Protein AF-A0AAJ2IDZ8-F1 (afdb_monomer_lite)

Structure (mmCIF, N/CA/C/O backbone):
data_AF-A0AAJ2IDZ8-F1
#
_entry.id   AF-A0AAJ2IDZ8-F1
#
loop_
_atom_site.group_PDB
_atom_site.id
_atom_site.type_symbol
_atom_site.label_atom_id
_atom_site.label_alt_id
_atom_site.label_comp_id
_atom_site.label_asym_id
_atom_site.label_entity_id
_atom_site.label_seq_id
_atom_site.pdbx_PDB_ins_code
_atom_site.Cartn_x
_atom_site.Cartn_y
_atom_site.Cartn_z
_atom_site.occupancy
_atom_site.B_iso_or_equiv
_atom_site.auth_seq_id
_atom_site.auth_comp_id
_atom_site.auth_asym_id
_atom_site.auth_atom_id
_atom_site.pdbx_PDB_model_num
ATOM 1 N N . MET A 1 1 ? -8.584 9.355 -9.344 1.00 29.81 1 MET A N 1
ATOM 2 C CA . MET A 1 1 ? -9.005 10.357 -8.335 1.00 29.81 1 MET A CA 1
ATOM 3 C C . MET A 1 1 ? -9.496 9.591 -7.111 1.00 29.81 1 MET A C 1
ATOM 5 O O . MET A 1 1 ? -10.589 9.056 -7.156 1.00 29.81 1 MET A O 1
ATOM 9 N N . TRP A 1 2 ? -8.654 9.418 -6.087 1.00 39.25 2 TRP A N 1
ATOM 10 C CA . TRP A 1 2 ? -8.970 8.586 -4.911 1.00 39.25 2 TRP A CA 1
ATOM 11 C C . TRP A 1 2 ? -9.940 9.326 -3.967 1.00 39.25 2 TRP A C 1
ATOM 13 O O . TRP A 1 2 ? -9.734 10.526 -3.738 1.00 39.25 2 TRP A O 1
ATOM 23 N N . PRO A 1 3 ? -10.988 8.678 -3.424 1.00 42.44 3 PRO A N 1
ATOM 24 C CA . PRO A 1 3 ? -11.936 9.337 -2.532 1.00 42.44 3 PRO A CA 1
ATOM 25 C C . PRO A 1 3 ? -11.265 9.763 -1.218 1.00 42.44 3 PRO A C 1
ATOM 27 O O . PRO A 1 3 ? -10.425 9.071 -0.648 1.00 42.44 3 PRO A O 1
ATOM 30 N N . ARG A 1 4 ? -11.604 10.970 -0.758 1.00 52.75 4 ARG A N 1
ATOM 31 C CA . ARG A 1 4 ? -10.962 11.642 0.378 1.00 52.75 4 ARG A CA 1
ATOM 32 C C . ARG A 1 4 ? -11.523 11.178 1.727 1.00 52.75 4 ARG A C 1
ATOM 34 O O . ARG A 1 4 ? -12.727 11.205 1.928 1.00 52.75 4 ARG A O 1
ATOM 41 N N . ARG A 1 5 ? -10.584 10.947 2.656 1.00 45.59 5 ARG A N 1
ATOM 42 C CA . ARG A 1 5 ? -10.645 11.105 4.126 1.00 45.59 5 ARG A CA 1
ATOM 43 C C . ARG A 1 5 ? -11.814 10.435 4.860 1.00 45.59 5 ARG A C 1
ATOM 45 O O . ARG A 1 5 ? -12.856 11.040 5.081 1.00 45.59 5 ARG A O 1
ATOM 52 N N . THR A 1 6 ? -11.526 9.270 5.434 1.00 43.84 6 THR A N 1
ATOM 53 C CA . THR A 1 6 ? -12.206 8.792 6.643 1.00 43.84 6 THR A CA 1
ATOM 54 C C . THR A 1 6 ? -11.668 9.586 7.834 1.00 43.84 6 THR A C 1
ATOM 56 O O . THR A 1 6 ? -10.536 9.381 8.270 1.00 43.84 6 THR A O 1
ATOM 59 N N . THR A 1 7 ? -12.439 10.552 8.328 1.00 42.16 7 THR A N 1
ATOM 60 C CA . THR A 1 7 ? -12.105 11.286 9.555 1.00 42.16 7 THR A CA 1
ATOM 61 C C . THR A 1 7 ? -12.314 10.349 10.742 1.00 42.16 7 THR A C 1
ATOM 63 O O . THR A 1 7 ? -13.448 9.989 11.048 1.00 42.16 7 THR A O 1
ATOM 66 N N . LEU A 1 8 ? -11.228 9.928 11.393 1.00 46.38 8 LEU A N 1
ATOM 67 C CA . LEU A 1 8 ? -11.305 9.232 12.676 1.00 46.38 8 LEU A CA 1
ATOM 68 C C . LEU A 1 8 ? -11.843 10.209 13.735 1.00 46.38 8 LEU A C 1
ATOM 70 O O . LEU A 1 8 ? -11.474 11.382 13.771 1.00 46.38 8 LEU A O 1
ATOM 74 N N . THR A 1 9 ? -12.786 9.714 14.528 1.00 50.94 9 THR A N 1
ATOM 75 C CA . THR A 1 9 ? -13.614 10.412 15.518 1.00 50.94 9 THR A CA 1
ATOM 76 C C . THR A 1 9 ? -12.788 11.254 16.502 1.00 50.94 9 THR A C 1
ATOM 78 O O . THR A 1 9 ? -11.650 10.910 16.810 1.00 50.94 9 THR A O 1
ATOM 81 N N . ARG A 1 10 ? -13.375 12.335 17.045 1.00 48.69 10 ARG A N 1
ATOM 82 C CA . ARG A 1 10 ? -12.724 13.337 17.928 1.00 48.69 10 ARG A CA 1
ATOM 83 C C . ARG A 1 10 ? -12.090 12.771 19.215 1.00 48.69 10 ARG A C 1
ATOM 85 O O . ARG A 1 10 ? -11.364 13.492 19.889 1.00 48.69 10 ARG A O 1
ATOM 92 N N . ASP A 1 11 ? -12.354 11.505 19.524 1.00 53.50 11 ASP A N 1
ATOM 93 C CA . ASP A 1 11 ? -11.892 10.807 20.727 1.00 53.50 11 ASP A CA 1
ATOM 94 C C . ASP A 1 11 ? -10.636 9.949 20.493 1.00 53.50 11 ASP A C 1
ATOM 96 O O . ASP A 1 11 ? -10.142 9.308 21.419 1.00 53.50 11 ASP A O 1
ATOM 100 N N . LEU A 1 12 ? -10.106 9.910 19.265 1.00 56.56 12 LEU A N 1
ATOM 101 C CA . LEU A 1 12 ? -8.893 9.161 18.953 1.00 56.56 12 LEU A CA 1
ATOM 102 C C . LEU A 1 12 ? -7.662 10.067 19.024 1.00 56.56 12 LEU A C 1
ATOM 104 O O . LEU A 1 12 ? -7.441 10.908 18.151 1.00 56.56 12 LEU A O 1
ATOM 108 N N . ASP A 1 13 ? -6.836 9.865 20.048 1.00 60.47 13 ASP A N 1
ATOM 109 C CA . ASP A 1 13 ? -5.563 10.568 20.176 1.00 60.47 13 ASP A CA 1
ATOM 110 C C . ASP A 1 13 ? -4.577 10.113 19.085 1.00 60.47 13 ASP A C 1
ATOM 112 O O . ASP A 1 13 ? -4.036 9.005 19.096 1.00 60.47 13 ASP A O 1
ATOM 116 N N . THR A 1 14 ? -4.312 11.001 18.129 1.00 60.69 14 THR A N 1
ATOM 117 C CA . THR A 1 14 ? -3.316 10.800 17.070 1.00 60.69 14 THR A CA 1
ATOM 118 C C . THR A 1 14 ? -1.897 10.565 17.592 1.00 60.69 14 THR A C 1
ATOM 120 O O . THR A 1 14 ? -1.104 9.929 16.895 1.00 60.69 14 THR A O 1
ATOM 123 N N . ALA A 1 15 ? -1.553 11.032 18.798 1.00 62.50 15 ALA A N 1
ATOM 124 C CA . ALA A 1 15 ? -0.261 10.738 19.413 1.00 62.50 15 ALA A CA 1
ATOM 125 C C . ALA A 1 15 ? -0.150 9.255 19.799 1.00 62.50 15 ALA A C 1
ATOM 127 O O . ALA A 1 15 ? 0.896 8.649 19.569 1.00 62.50 15 ALA A O 1
ATOM 128 N N . ALA A 1 16 ? -1.241 8.640 20.270 1.00 60.94 16 ALA A N 1
ATOM 129 C CA . ALA A 1 16 ? -1.293 7.211 20.580 1.00 60.94 16 ALA A CA 1
ATOM 130 C C . ALA A 1 16 ? -1.179 6.325 19.325 1.00 60.94 16 ALA A C 1
ATOM 132 O O . ALA A 1 16 ? -0.621 5.235 19.394 1.00 60.94 16 ALA A O 1
ATOM 133 N N . LEU A 1 17 ? -1.646 6.801 18.163 1.00 60.66 17 LEU A N 1
ATOM 134 C CA . LEU A 1 17 ? -1.424 6.125 16.874 1.00 60.66 17 LEU A CA 1
ATOM 135 C C . LEU A 1 17 ? 0.030 6.221 16.390 1.00 60.66 17 LEU A C 1
ATOM 137 O O . LEU A 1 17 ? 0.501 5.340 15.669 1.00 60.66 17 LEU A O 1
ATOM 141 N N . ARG A 1 18 ? 0.732 7.303 16.751 1.00 61.56 18 ARG A N 1
ATOM 142 C CA . ARG A 1 18 ? 2.146 7.516 16.408 1.00 61.56 18 ARG A CA 1
ATOM 143 C C . ARG A 1 18 ? 3.103 6.821 17.376 1.00 61.56 18 ARG A C 1
ATOM 145 O O . ARG A 1 18 ? 4.236 6.533 16.986 1.00 61.56 18 ARG A O 1
ATOM 152 N N . ASP A 1 19 ? 2.673 6.525 18.602 1.00 63.03 19 ASP A N 1
ATOM 153 C CA . ASP A 1 19 ? 3.459 5.726 19.539 1.00 63.03 19 ASP A CA 1
ATOM 154 C C . ASP A 1 19 ? 3.534 4.265 19.064 1.00 63.03 19 ASP A C 1
ATOM 156 O O . ASP A 1 19 ? 2.567 3.510 19.076 1.00 63.03 19 ASP A O 1
ATOM 160 N N . GLY A 1 20 ? 4.719 3.845 18.620 1.00 59.34 20 GLY A N 1
ATOM 161 C CA . GLY A 1 20 ? 4.954 2.492 18.116 1.00 59.34 20 GLY A CA 1
ATOM 162 C C . GLY A 1 20 ? 5.097 1.415 19.197 1.00 59.34 20 GLY A C 1
ATOM 163 O O . GLY A 1 20 ? 5.351 0.258 18.842 1.00 59.34 20 GLY A O 1
ATOM 164 N N . ARG A 1 21 ? 5.020 1.773 20.488 1.00 64.06 21 ARG A N 1
ATOM 165 C CA . ARG A 1 21 ? 5.285 0.865 21.617 1.00 64.06 21 ARG A CA 1
ATOM 166 C C . ARG A 1 21 ? 4.067 0.009 22.004 1.00 64.06 21 ARG A C 1
ATOM 168 O O . ARG A 1 21 ? 4.275 -1.182 22.233 1.00 64.06 21 ARG A O 1
ATOM 175 N N . PRO A 1 22 ? 2.810 0.496 21.961 1.00 66.19 22 PRO A N 1
ATOM 176 C CA . PRO A 1 22 ? 1.629 -0.360 22.011 1.00 66.19 22 PRO A CA 1
ATOM 177 C C . PRO A 1 22 ? 1.079 -0.629 20.599 1.00 66.19 22 PRO A C 1
ATOM 179 O O . PRO A 1 22 ? 0.246 0.104 20.077 1.00 66.19 22 PRO A O 1
ATOM 182 N N . ARG A 1 23 ? 1.485 -1.746 19.976 1.00 68.94 23 ARG A N 1
ATOM 183 C CA . ARG A 1 23 ? 0.966 -2.149 18.647 1.00 68.94 23 ARG A CA 1
ATOM 184 C C . ARG A 1 23 ? -0.517 -2.537 18.641 1.00 68.94 23 ARG A C 1
ATOM 186 O O . ARG A 1 23 ? -1.109 -2.611 17.567 1.00 68.94 23 ARG A O 1
ATOM 193 N N . GLY A 1 24 ? -1.104 -2.784 19.814 1.00 79.44 24 GLY A N 1
ATOM 194 C CA . GLY A 1 24 ? -2.464 -3.306 19.952 1.00 79.44 24 GLY A CA 1
ATOM 195 C C . GLY A 1 24 ? -3.532 -2.413 19.321 1.00 79.44 24 GLY A C 1
ATOM 196 O O . GLY A 1 24 ? -4.402 -2.924 18.624 1.00 79.44 24 GLY A O 1
ATOM 197 N N . LEU A 1 25 ? -3.437 -1.087 19.482 1.00 79.62 25 LEU A N 1
ATOM 198 C CA . LEU A 1 25 ? -4.409 -0.154 18.901 1.00 79.62 25 LEU A CA 1
ATOM 199 C C . LEU A 1 25 ? -4.327 -0.137 17.368 1.00 79.62 25 LEU A C 1
ATOM 201 O O . LEU A 1 25 ? -5.334 -0.330 16.692 1.00 79.62 25 LEU A O 1
ATOM 205 N N . THR A 1 26 ? -3.125 0.023 16.812 1.00 79.88 26 THR A N 1
ATOM 206 C CA . THR A 1 26 ? -2.895 0.014 15.358 1.00 79.88 26 THR A CA 1
ATOM 207 C C . THR A 1 26 ? -3.311 -1.314 14.725 1.00 79.88 26 THR A C 1
ATOM 209 O O . THR A 1 26 ? -3.923 -1.328 13.660 1.00 79.88 26 THR A O 1
ATOM 212 N N . GLN A 1 27 ? -3.035 -2.439 15.392 1.00 85.50 27 GLN A N 1
ATOM 213 C CA . GLN A 1 27 ? -3.477 -3.761 14.946 1.00 85.50 27 GLN A CA 1
ATOM 214 C C . GLN A 1 27 ? -4.999 -3.910 15.009 1.00 85.50 27 GLN A C 1
ATOM 216 O O . GLN A 1 27 ? -5.582 -4.434 14.065 1.00 85.50 27 GLN A O 1
ATOM 221 N N . ALA A 1 28 ? -5.649 -3.426 16.070 1.00 89.06 28 ALA A N 1
ATOM 222 C CA . ALA A 1 28 ? -7.103 -3.469 16.204 1.00 89.06 28 ALA A CA 1
ATOM 223 C C . ALA A 1 28 ? -7.800 -2.626 15.127 1.00 89.06 28 ALA A C 1
ATOM 225 O O . ALA A 1 28 ? -8.731 -3.106 14.483 1.00 89.06 28 ALA A O 1
ATOM 226 N N . ILE A 1 29 ? -7.309 -1.410 14.869 1.00 87.31 29 ILE A N 1
ATOM 227 C CA . ILE A 1 29 ? -7.819 -0.544 13.797 1.00 87.31 29 ILE A CA 1
ATOM 228 C C . ILE A 1 29 ? -7.598 -1.200 12.436 1.00 87.31 29 ILE A C 1
ATOM 230 O O . ILE A 1 29 ? -8.525 -1.269 11.636 1.00 87.31 29 ILE A O 1
ATOM 234 N N . SER A 1 30 ? -6.398 -1.730 12.183 1.00 88.25 30 SER A N 1
ATOM 235 C CA . SER A 1 30 ? -6.098 -2.419 10.927 1.00 88.25 30 SER A CA 1
ATOM 236 C C . SER A 1 30 ? -6.993 -3.647 10.724 1.00 88.25 30 SER A C 1
ATOM 238 O O . SER A 1 30 ? -7.535 -3.858 9.644 1.00 88.25 30 SER A O 1
ATOM 240 N N . ARG A 1 31 ? -7.237 -4.429 11.782 1.00 91.31 31 ARG A N 1
ATOM 241 C CA . ARG A 1 31 ? -8.148 -5.580 11.750 1.00 91.31 31 ARG A CA 1
ATOM 242 C C . ARG A 1 31 ? -9.592 -5.163 11.476 1.00 91.31 31 ARG A C 1
ATOM 244 O O . ARG A 1 31 ? -10.280 -5.853 10.729 1.00 91.31 31 ARG A O 1
ATOM 251 N N . TRP A 1 32 ? -10.041 -4.058 12.068 1.00 93.19 32 TRP A N 1
ATOM 252 C CA . TRP A 1 32 ? -11.373 -3.510 11.827 1.00 93.19 32 TRP A CA 1
ATOM 253 C C . TRP A 1 32 ? -11.528 -3.018 10.381 1.00 93.19 32 TRP A C 1
ATOM 255 O O . TRP A 1 32 ? -12.493 -3.394 9.723 1.00 93.19 32 TRP A O 1
ATOM 265 N N . LEU A 1 33 ? -10.552 -2.269 9.857 1.00 92.31 33 LEU A N 1
ATOM 266 C CA . LEU A 1 33 ? -10.535 -1.808 8.463 1.00 92.31 33 LEU A CA 1
ATOM 267 C C . LEU A 1 33 ? -10.492 -2.973 7.467 1.00 92.31 33 LEU A C 1
ATOM 269 O O . LEU A 1 33 ? -11.222 -2.955 6.481 1.00 92.31 33 LEU A O 1
ATOM 273 N N . TYR A 1 34 ? -9.702 -4.012 7.748 1.00 91.56 34 TYR A N 1
ATOM 274 C CA . TYR A 1 34 ? -9.647 -5.228 6.933 1.00 91.56 34 TYR A CA 1
ATOM 275 C C . TYR A 1 34 ? -11.023 -5.895 6.781 1.00 91.56 34 TYR A C 1
ATOM 277 O O . TYR A 1 34 ? -11.370 -6.342 5.686 1.00 91.56 34 TYR A O 1
ATOM 285 N N . ALA A 1 35 ? -11.790 -5.951 7.877 1.00 93.38 35 ALA A N 1
ATOM 286 C CA . ALA A 1 35 ? -13.112 -6.571 7.946 1.00 93.38 35 ALA A CA 1
ATOM 287 C C . ALA A 1 35 ? -14.255 -5.644 7.492 1.00 93.38 35 ALA A C 1
ATOM 289 O O . ALA A 1 35 ? -15.393 -6.098 7.351 1.00 93.38 35 ALA A O 1
ATOM 290 N N . LEU A 1 36 ? -13.979 -4.353 7.289 1.00 94.25 36 LEU A N 1
ATOM 291 C CA . LEU A 1 36 ? -14.982 -3.384 6.876 1.00 94.25 36 LEU A CA 1
ATOM 292 C C . LEU A 1 36 ? -15.421 -3.680 5.440 1.00 94.25 36 LEU A C 1
ATOM 294 O O . LEU A 1 36 ? -14.604 -3.723 4.518 1.00 94.25 36 LEU A O 1
ATOM 298 N N . THR A 1 37 ? -16.728 -3.849 5.254 1.00 92.56 37 THR A N 1
ATOM 299 C CA . THR A 1 37 ? -17.331 -4.108 3.946 1.00 92.56 37 THR A CA 1
ATOM 300 C C . THR A 1 37 ? -18.380 -3.059 3.602 1.00 92.56 37 THR A C 1
ATOM 302 O O . THR A 1 37 ? -19.045 -2.499 4.474 1.00 92.56 37 THR A O 1
ATOM 305 N N . HIS A 1 38 ? -18.526 -2.782 2.311 1.00 91.31 38 HIS A N 1
ATOM 306 C CA . HIS A 1 38 ? -19.532 -1.901 1.741 1.00 91.31 38 HIS A CA 1
ATOM 307 C C . HIS A 1 38 ? -20.181 -2.611 0.549 1.00 91.31 38 HIS A C 1
ATOM 309 O O . HIS A 1 38 ? -19.488 -3.064 -0.357 1.00 91.31 38 HIS A O 1
ATOM 315 N N . HIS A 1 39 ? -21.507 -2.781 0.582 1.00 92.19 39 HIS A N 1
ATOM 316 C CA . HIS A 1 39 ? -22.256 -3.564 -0.416 1.00 92.19 39 HIS A CA 1
ATOM 317 C C . HIS A 1 39 ? -21.685 -4.975 -0.678 1.00 92.19 39 HIS A C 1
ATOM 319 O O . HIS A 1 39 ? -21.683 -5.461 -1.805 1.00 92.19 39 HIS A O 1
ATOM 325 N N . GLY A 1 40 ? -21.200 -5.640 0.376 1.00 88.69 40 GLY A N 1
ATOM 326 C CA . GLY A 1 40 ? -20.644 -6.996 0.290 1.00 88.69 40 GLY A CA 1
ATOM 327 C C . GLY A 1 40 ? -19.213 -7.079 -0.251 1.00 88.69 40 GLY A C 1
ATOM 328 O O . GLY A 1 40 ? -18.675 -8.177 -0.325 1.00 88.69 40 GLY A O 1
ATOM 329 N N . GLN A 1 41 ? -18.588 -5.949 -0.585 1.00 87.44 41 GLN A N 1
ATOM 330 C CA . GLN A 1 41 ? -17.190 -5.866 -1.011 1.00 87.44 41 GLN A CA 1
ATOM 331 C C . GLN A 1 41 ? -16.330 -5.231 0.076 1.00 87.44 41 GLN A C 1
ATOM 333 O O . GLN A 1 41 ? -16.848 -4.529 0.945 1.00 87.44 41 GLN A O 1
ATOM 338 N N . ALA A 1 42 ? -15.019 -5.466 0.044 1.00 89.94 42 ALA A N 1
ATOM 339 C CA . ALA A 1 42 ? -14.091 -4.765 0.924 1.00 89.94 42 ALA A CA 1
ATOM 340 C C . ALA A 1 42 ? -14.252 -3.244 0.767 1.00 89.94 42 ALA A C 1
ATOM 342 O O . ALA A 1 42 ? -14.288 -2.726 -0.345 1.00 89.94 42 ALA A O 1
ATOM 343 N N . ALA A 1 43 ? -14.368 -2.521 1.882 1.00 91.56 43 ALA A N 1
ATOM 344 C CA . ALA A 1 43 ? -14.533 -1.068 1.844 1.00 91.56 43 ALA A CA 1
ATOM 345 C C . ALA A 1 43 ? -13.212 -0.328 1.576 1.00 91.56 43 ALA A C 1
ATOM 347 O O . ALA A 1 43 ? -13.234 0.826 1.148 1.00 91.56 43 ALA A O 1
ATOM 348 N N . VAL A 1 44 ? -12.075 -0.967 1.878 1.00 90.31 44 VAL A N 1
ATOM 349 C CA . VAL A 1 44 ? -10.724 -0.432 1.679 1.00 90.31 44 VAL A CA 1
ATOM 350 C C . VAL A 1 44 ? -9.729 -1.537 1.306 1.00 90.31 44 VAL A C 1
ATOM 352 O O . VAL A 1 44 ? -9.803 -2.664 1.815 1.00 90.31 44 VAL A O 1
ATOM 355 N N . ASP A 1 45 ? -8.739 -1.166 0.496 1.00 88.38 45 ASP A N 1
ATOM 356 C CA . ASP A 1 45 ? -7.654 -2.050 0.035 1.00 88.38 45 ASP A CA 1
ATOM 357 C C . ASP A 1 45 ? -6.392 -1.956 0.893 1.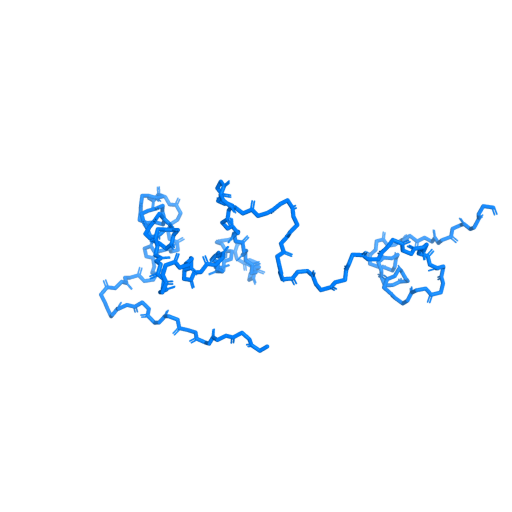00 88.38 45 ASP A C 1
ATOM 359 O O . ASP A 1 45 ? -5.439 -2.705 0.705 1.00 88.38 45 ASP A O 1
ATOM 363 N N . GLY A 1 46 ? -6.353 -1.024 1.843 1.00 89.50 46 GLY A N 1
ATOM 364 C CA . GLY A 1 46 ? -5.162 -0.791 2.640 1.00 89.50 46 GLY A CA 1
ATOM 365 C C . GLY A 1 46 ? -5.235 0.467 3.487 1.00 89.50 46 GLY A C 1
ATOM 366 O O . GLY A 1 46 ? -6.275 1.120 3.597 1.00 89.50 46 GLY A O 1
ATOM 367 N N . ILE A 1 47 ? -4.095 0.807 4.080 1.00 87.12 47 ILE A N 1
ATOM 368 C CA . ILE A 1 47 ? -3.920 1.984 4.928 1.00 87.12 47 ILE A CA 1
ATOM 369 C C . ILE A 1 47 ? -2.679 2.774 4.523 1.00 87.12 47 ILE A C 1
ATOM 371 O O . ILE A 1 47 ? -1.659 2.214 4.120 1.00 87.12 47 ILE A O 1
ATOM 375 N N . GLU A 1 48 ? -2.773 4.093 4.667 1.00 87.25 48 GLU A N 1
ATOM 376 C CA . GLU A 1 48 ? -1.669 5.031 4.488 1.00 87.25 48 GLU A CA 1
ATOM 377 C C . GLU A 1 48 ? -1.344 5.683 5.836 1.00 87.25 48 GLU A C 1
ATOM 379 O O . GLU A 1 48 ? -2.244 6.083 6.576 1.00 87.25 48 GLU A O 1
ATOM 384 N N . SER A 1 49 ? -0.057 5.785 6.160 1.00 79.81 49 SER A N 1
ATOM 385 C CA . SER A 1 49 ? 0.423 6.396 7.402 1.00 79.81 49 SER A CA 1
ATOM 386 C C . SER A 1 49 ? 1.763 7.090 7.193 1.00 79.81 49 SER A C 1
ATOM 388 O O . SER A 1 49 ? 2.564 6.654 6.368 1.00 79.81 49 SER A O 1
ATOM 390 N N . ASP A 1 50 ? 2.058 8.108 7.993 1.00 80.62 50 ASP A N 1
ATOM 391 C CA . ASP A 1 50 ? 3.399 8.694 8.032 1.00 80.62 50 ASP A CA 1
ATOM 392 C C . ASP A 1 50 ? 4.395 7.747 8.718 1.00 80.62 50 ASP A C 1
ATOM 394 O O . ASP A 1 50 ? 4.069 7.067 9.695 1.00 80.62 50 ASP A O 1
ATOM 398 N N . SER A 1 51 ? 5.639 7.738 8.243 1.00 76.62 51 SE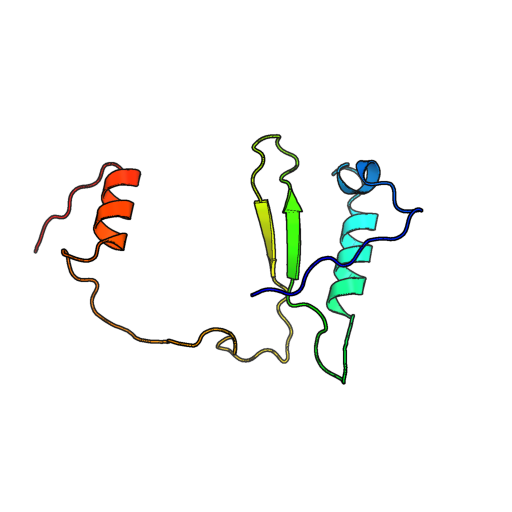R A N 1
ATOM 399 C CA . SER A 1 51 ? 6.740 7.048 8.908 1.00 76.62 51 SER A CA 1
ATOM 400 C C . SER A 1 51 ? 7.007 7.657 10.281 1.00 76.62 51 SER A C 1
ATOM 402 O O . SER A 1 51 ? 7.142 8.869 10.449 1.00 76.62 51 SER A O 1
ATOM 404 N N . ARG A 1 52 ? 7.170 6.779 11.270 1.00 71.69 52 ARG A N 1
ATOM 405 C CA . ARG A 1 52 ? 7.552 7.141 12.641 1.00 71.69 52 ARG A CA 1
ATOM 406 C C . ARG A 1 52 ? 9.011 7.588 12.781 1.00 71.69 52 ARG A C 1
ATOM 408 O O . ARG A 1 52 ? 9.385 8.073 13.841 1.00 71.69 52 ARG A O 1
ATOM 415 N N . HIS A 1 53 ? 9.841 7.370 11.761 1.00 73.12 53 HIS A N 1
ATOM 416 C CA . HIS A 1 53 ? 11.288 7.591 11.833 1.00 73.12 53 HIS A CA 1
ATOM 417 C C . HIS A 1 53 ? 11.721 9.019 11.464 1.00 73.12 53 HIS A C 1
ATOM 419 O O . HIS A 1 53 ? 12.905 9.312 11.486 1.00 73.12 53 HIS A O 1
ATOM 425 N N . GLY A 1 54 ? 10.772 9.934 11.231 1.00 60.41 54 GLY A N 1
ATOM 426 C CA . GLY A 1 54 ? 11.053 11.365 11.048 1.00 60.41 54 GLY A CA 1
ATOM 427 C C . GLY A 1 54 ? 11.263 11.792 9.595 1.00 60.41 54 GLY A C 1
ATOM 428 O O . GLY A 1 54 ? 11.165 12.977 9.297 1.00 60.41 54 GLY A O 1
ATOM 429 N N . ASP A 1 55 ? 11.415 10.841 8.677 1.00 67.19 55 ASP A N 1
ATOM 430 C CA . ASP A 1 55 ? 11.774 11.112 7.277 1.00 67.19 55 ASP A CA 1
ATOM 431 C C . ASP A 1 55 ? 10.598 11.610 6.408 1.00 67.19 55 ASP A C 1
ATOM 433 O O . ASP A 1 55 ? 10.705 11.644 5.186 1.00 67.19 55 ASP A O 1
ATOM 437 N N . GLN A 1 56 ? 9.438 11.922 7.011 1.00 68.12 56 GLN A N 1
ATOM 438 C CA . GLN A 1 56 ? 8.165 12.219 6.320 1.00 68.12 56 GLN A CA 1
ATOM 439 C C . GLN A 1 56 ? 7.805 11.200 5.223 1.00 68.12 56 GLN A C 1
ATOM 441 O O . GLN A 1 56 ? 7.074 11.495 4.276 1.00 68.12 56 GLN A O 1
ATOM 446 N N . LEU A 1 57 ? 8.314 9.974 5.353 1.00 75.69 57 LEU A N 1
ATOM 447 C CA . LEU A 1 57 ? 8.089 8.938 4.368 1.00 75.69 57 LEU A CA 1
ATOM 448 C C . LEU A 1 57 ? 6.662 8.420 4.513 1.00 75.69 57 LEU A C 1
ATOM 450 O O . LEU A 1 57 ? 6.260 7.945 5.573 1.00 75.69 57 LEU A O 1
ATOM 454 N N . ARG A 1 58 ? 5.897 8.494 3.432 1.00 80.88 58 ARG A N 1
ATOM 455 C CA . ARG A 1 58 ? 4.561 7.915 3.369 1.00 80.88 58 ARG A CA 1
ATOM 456 C C . ARG A 1 58 ? 4.670 6.400 3.273 1.00 80.88 58 ARG A C 1
ATOM 458 O O . ARG A 1 58 ? 5.184 5.876 2.289 1.00 80.88 58 ARG A O 1
ATOM 465 N N . MET A 1 59 ? 4.165 5.705 4.282 1.00 80.12 59 MET A N 1
ATOM 466 C CA . MET A 1 59 ? 4.057 4.252 4.285 1.00 80.12 59 MET A CA 1
ATOM 467 C C . MET A 1 59 ? 2.666 3.830 3.832 1.00 80.12 59 MET A C 1
ATOM 469 O O . MET A 1 59 ? 1.666 4.471 4.164 1.00 80.12 59 MET A O 1
ATOM 473 N N . ARG A 1 60 ? 2.612 2.728 3.088 1.00 85.75 60 ARG A N 1
ATOM 474 C CA . ARG A 1 60 ? 1.373 2.093 2.647 1.0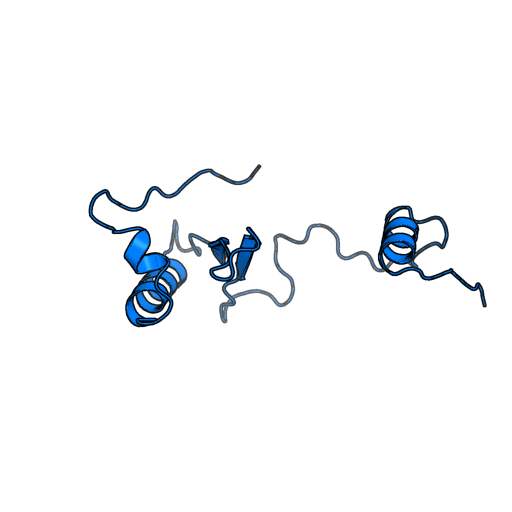0 85.75 60 ARG A CA 1
ATOM 475 C C . ARG A 1 60 ? 1.424 0.617 2.995 1.00 85.75 60 ARG A C 1
ATOM 477 O O . ARG A 1 60 ? 2.439 -0.028 2.752 1.00 85.75 60 ARG A O 1
ATOM 484 N N . ALA A 1 61 ? 0.337 0.107 3.550 1.00 86.38 61 ALA A N 1
ATOM 485 C CA . ALA A 1 61 ? 0.120 -1.320 3.727 1.00 86.38 61 ALA A CA 1
ATOM 486 C C . ALA A 1 61 ? -1.125 -1.712 2.936 1.00 86.38 61 ALA A C 1
ATOM 488 O O . ALA A 1 61 ? -2.154 -1.047 3.057 1.00 86.38 61 ALA A O 1
ATOM 489 N N . LEU A 1 62 ? -1.010 -2.762 2.128 1.00 89.06 62 LEU A N 1
ATOM 490 C CA . LEU A 1 62 ? -2.107 -3.318 1.343 1.00 89.06 62 LEU A CA 1
ATOM 491 C C . LEU A 1 62 ? -2.677 -4.542 2.065 1.00 89.06 62 LEU A C 1
ATOM 493 O O . LEU A 1 62 ? -1.951 -5.258 2.757 1.00 89.06 62 LEU A O 1
ATOM 497 N N . TYR A 1 63 ? -3.981 -4.751 1.935 1.00 90.56 63 TYR A N 1
ATOM 498 C CA . TYR A 1 63 ? -4.674 -5.917 2.457 1.00 90.56 63 TYR A CA 1
ATOM 499 C C . TYR A 1 63 ? -4.811 -6.969 1.371 1.00 90.56 63 TYR A C 1
ATOM 501 O O . TYR A 1 63 ? -5.489 -6.736 0.380 1.00 90.56 63 TYR A O 1
ATOM 509 N N . GLU A 1 64 ? -4.236 -8.138 1.621 1.00 87.88 64 GLU A N 1
ATOM 510 C CA . GLU A 1 64 ? -4.465 -9.333 0.815 1.00 87.88 64 GLU A CA 1
ATOM 511 C C . GLU A 1 64 ? -5.575 -10.171 1.456 1.00 87.88 64 GLU A C 1
ATOM 513 O O . GLU A 1 64 ? -5.600 -10.413 2.674 1.00 87.88 64 GLU A O 1
ATOM 518 N N . ARG A 1 65 ? -6.534 -10.604 0.645 1.00 88.38 65 ARG A N 1
ATOM 519 C CA . ARG A 1 65 ? -7.650 -11.448 1.063 1.00 88.38 65 ARG A CA 1
ATOM 520 C C . ARG A 1 65 ? -7.633 -12.738 0.269 1.00 88.38 65 ARG A C 1
ATOM 522 O O . ARG A 1 65 ? -7.276 -12.774 -0.897 1.00 88.38 65 ARG A O 1
ATOM 529 N N . ALA A 1 66 ? -8.102 -13.809 0.901 1.00 87.44 66 ALA A N 1
ATOM 530 C CA . ALA A 1 66 ? -8.148 -15.125 0.267 1.00 87.44 66 ALA A CA 1
ATOM 531 C C . ALA A 1 66 ? -9.050 -15.181 -0.982 1.00 87.44 66 ALA A C 1
ATOM 533 O O . ALA A 1 66 ? -8.920 -16.099 -1.779 1.00 87.44 66 ALA A O 1
ATOM 534 N N . ALA A 1 67 ? -9.985 -14.237 -1.118 1.00 86.44 67 ALA A N 1
ATOM 535 C CA . ALA A 1 67 ? -10.865 -14.126 -2.276 1.00 86.44 67 ALA A CA 1
ATOM 536 C C . ALA A 1 67 ? -10.314 -13.189 -3.365 1.00 86.44 67 ALA A C 1
ATOM 538 O O . ALA A 1 67 ? -10.970 -13.034 -4.395 1.00 86.44 67 ALA A O 1
ATOM 539 N N . ASP A 1 68 ? -9.166 -12.544 -3.135 1.00 86.12 68 ASP A N 1
ATOM 540 C CA . ASP A 1 68 ? -8.579 -11.657 -4.131 1.00 86.12 68 ASP A CA 1
ATOM 541 C C . ASP A 1 68 ? -8.072 -12.486 -5.323 1.00 86.12 68 ASP A C 1
ATOM 543 O O . ASP A 1 68 ? -7.531 -13.580 -5.134 1.00 86.12 68 ASP A O 1
ATOM 547 N N . PRO A 1 69 ? -8.261 -11.998 -6.559 1.00 86.12 69 PRO A N 1
ATOM 548 C CA . PRO A 1 69 ? -7.703 -12.639 -7.742 1.00 86.12 69 PRO A CA 1
ATOM 549 C C . PRO A 1 69 ? -6.171 -12.552 -7.753 1.00 86.12 69 PRO A C 1
ATOM 551 O O . PRO A 1 69 ? -5.591 -11.619 -7.199 1.00 86.12 69 PRO A O 1
ATOM 554 N N . ASP A 1 70 ? -5.525 -13.462 -8.490 1.00 84.44 70 ASP A N 1
ATOM 555 C CA . ASP A 1 70 ? -4.062 -13.472 -8.679 1.00 84.44 70 ASP A CA 1
ATOM 556 C C . ASP A 1 70 ? -3.521 -12.150 -9.261 1.00 84.44 70 ASP A C 1
ATOM 558 O O . ASP A 1 70 ? -2.371 -11.777 -9.030 1.00 84.44 70 ASP A O 1
ATOM 562 N N . ILE A 1 71 ? -4.354 -11.431 -10.020 1.00 81.56 71 ILE A N 1
ATOM 563 C CA . ILE A 1 71 ? -4.055 -10.113 -10.581 1.00 81.56 71 ILE A CA 1
ATOM 564 C C . ILE A 1 71 ? -5.108 -9.132 -10.076 1.00 81.56 71 ILE A C 1
ATOM 566 O O . ILE A 1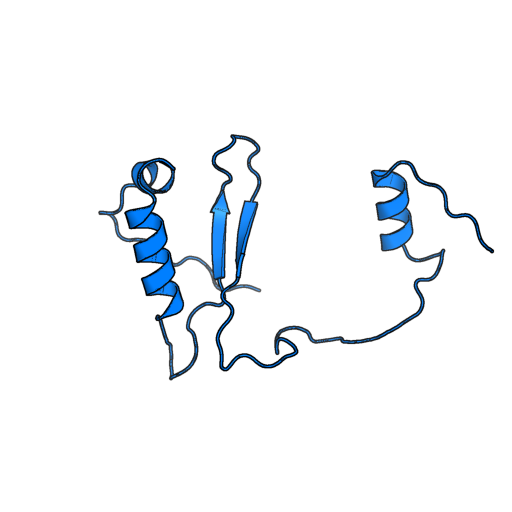 71 ? -6.302 -9.329 -10.300 1.00 81.56 71 ILE A O 1
ATOM 570 N N . SER A 1 72 ? -4.662 -8.052 -9.428 1.00 79.62 72 SER A N 1
ATOM 571 C CA . SER A 1 72 ? -5.563 -7.019 -8.916 1.00 79.62 72 SER A CA 1
ATOM 572 C C . SER A 1 72 ? -6.408 -6.410 -10.045 1.00 79.62 72 SER A C 1
ATOM 574 O O . SER A 1 72 ? -5.849 -6.008 -11.067 1.00 79.62 72 SER A O 1
ATOM 576 N N . PRO A 1 73 ? -7.728 -6.228 -9.847 1.00 76.69 73 PRO A N 1
ATOM 577 C CA . PRO A 1 73 ? -8.598 -5.583 -10.832 1.00 76.69 73 PRO A CA 1
ATOM 578 C C . PRO A 1 73 ? -8.286 -4.091 -11.033 1.00 76.69 73 PRO A C 1
ATOM 580 O O . PRO A 1 73 ? -8.863 -3.462 -11.911 1.00 76.69 73 PRO A O 1
ATOM 583 N N . HIS A 1 74 ? -7.397 -3.510 -10.219 1.00 77.25 74 HIS A N 1
ATOM 584 C CA . HIS A 1 74 ? -6.910 -2.138 -10.374 1.00 77.25 74 HIS A CA 1
ATOM 585 C C . HIS A 1 74 ? -5.691 -2.023 -11.300 1.00 77.25 74 HIS A C 1
ATOM 587 O O . HIS A 1 74 ? -5.176 -0.921 -11.496 1.00 77.25 74 HIS A O 1
ATOM 593 N N . ILE A 1 75 ? -5.194 -3.142 -11.831 1.00 80.62 75 ILE A N 1
ATOM 594 C CA . ILE A 1 75 ? -4.118 -3.163 -12.818 1.00 80.62 75 ILE A CA 1
ATOM 595 C C . ILE A 1 75 ? -4.764 -3.213 -14.202 1.00 80.62 75 ILE A C 1
ATOM 597 O O . ILE A 1 75 ? -5.203 -4.263 -14.659 1.00 80.62 75 ILE A O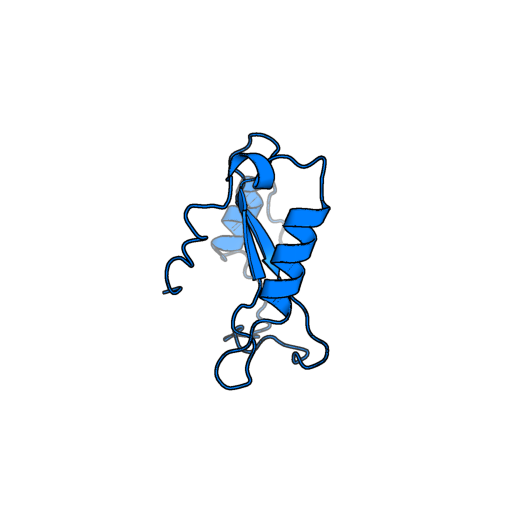 1
ATOM 601 N N . ASP A 1 76 ? -4.815 -2.059 -14.865 1.00 71.12 76 ASP A N 1
ATOM 602 C CA . ASP A 1 76 ? -5.473 -1.914 -16.170 1.00 71.12 76 ASP A CA 1
ATOM 603 C C . ASP A 1 76 ? -4.631 -2.459 -17.339 1.00 71.12 76 ASP A C 1
ATOM 605 O O . ASP A 1 76 ? -5.166 -2.767 -18.403 1.00 71.12 76 ASP A O 1
ATOM 609 N N . VAL A 1 77 ? -3.308 -2.561 -17.168 1.00 69.31 77 VAL A N 1
ATOM 610 C CA . VAL A 1 77 ? -2.373 -2.948 -18.233 1.00 69.31 77 VAL A CA 1
ATOM 611 C C . VAL A 1 77 ? -1.373 -3.963 -17.697 1.00 69.31 77 VAL A C 1
ATOM 613 O O . VAL A 1 77 ? -0.489 -3.626 -16.912 1.00 69.31 77 VAL A O 1
ATOM 616 N N . VAL A 1 78 ? -1.501 -5.205 -18.157 1.00 65.81 78 VAL A N 1
ATOM 617 C CA . VAL A 1 78 ? -0.465 -6.235 -18.034 1.00 65.81 78 VAL A CA 1
ATOM 618 C C . VAL A 1 78 ? 0.105 -6.438 -19.431 1.00 65.81 78 VAL A C 1
ATOM 620 O O . VAL A 1 78 ? -0.268 -7.372 -20.135 1.00 65.81 78 VAL A O 1
ATOM 623 N N . ASP A 1 79 ? 0.934 -5.493 -19.870 1.00 69.81 79 ASP A N 1
ATOM 624 C CA . ASP A 1 79 ? 1.679 -5.630 -21.119 1.00 69.81 79 ASP A CA 1
ATOM 625 C C . ASP A 1 79 ? 3.133 -5.974 -20.795 1.00 69.81 79 ASP A C 1
ATOM 627 O O . ASP A 1 79 ? 3.773 -5.344 -19.950 1.00 69.81 79 ASP A O 1
ATOM 631 N N . HIS A 1 80 ? 3.639 -7.012 -21.450 1.00 69.38 80 HIS A N 1
ATOM 632 C CA . HIS A 1 80 ? 5.029 -7.425 -21.354 1.00 69.38 80 HIS A CA 1
ATOM 633 C C . HIS A 1 80 ? 5.754 -6.893 -22.584 1.00 69.38 80 HIS A C 1
ATOM 635 O O . HIS A 1 80 ? 5.998 -7.625 -23.543 1.00 69.38 80 HIS A O 1
ATOM 641 N N . CYS A 1 81 ? 6.090 -5.604 -22.563 1.00 70.81 81 CYS A N 1
ATOM 642 C CA . CYS A 1 81 ? 6.910 -5.007 -23.604 1.00 70.81 81 CYS A CA 1
ATOM 643 C C . CYS A 1 81 ? 8.399 -5.045 -23.215 1.00 70.81 81 CYS A C 1
ATOM 645 O O . CYS A 1 81 ? 8.747 -4.931 -22.033 1.00 70.81 81 CYS A O 1
ATOM 647 N N . PRO A 1 82 ? 9.308 -5.219 -24.190 1.00 78.75 82 PRO A N 1
ATOM 648 C CA . PRO A 1 82 ? 10.722 -4.965 -23.966 1.00 78.75 82 PRO A CA 1
ATOM 649 C C . PRO A 1 82 ? 10.912 -3.524 -23.483 1.00 78.75 82 PRO A C 1
ATOM 651 O O . PRO A 1 82 ? 10.333 -2.601 -24.057 1.00 78.75 82 PRO A O 1
ATOM 654 N N . ILE A 1 83 ? 11.740 -3.328 -22.457 1.00 81.00 83 ILE A N 1
ATOM 655 C CA . ILE A 1 83 ? 12.148 -1.982 -22.050 1.00 81.00 83 ILE A CA 1
ATOM 656 C C . ILE A 1 83 ? 13.129 -1.467 -23.107 1.00 81.00 83 ILE A C 1
ATOM 658 O O . ILE A 1 83 ? 14.209 -2.032 -23.285 1.00 81.00 83 ILE A O 1
ATOM 662 N N . ASP A 1 84 ? 12.734 -0.415 -23.818 1.00 81.50 84 ASP A N 1
ATOM 663 C CA . ASP A 1 84 ? 13.592 0.282 -24.773 1.00 81.50 84 ASP A CA 1
ATOM 664 C C . ASP A 1 84 ? 14.645 1.108 -24.014 1.00 81.50 84 ASP A C 1
ATOM 666 O O . ASP A 1 84 ? 14.344 1.745 -23.005 1.00 81.50 84 ASP A O 1
ATOM 670 N N . ALA A 1 85 ? 15.878 1.149 -24.521 1.00 83.06 85 ALA A N 1
ATOM 671 C CA . ALA A 1 85 ? 16.919 2.047 -24.026 1.00 83.06 85 ALA A CA 1
ATOM 672 C C . ALA A 1 85 ? 16.494 3.530 -24.088 1.00 83.06 85 ALA A C 1
ATOM 674 O O . ALA A 1 85 ? 16.995 4.348 -23.316 1.00 83.06 85 ALA A O 1
ATOM 675 N N . ALA A 1 86 ? 15.562 3.878 -24.981 1.00 84.75 86 ALA A N 1
ATOM 676 C CA . ALA A 1 86 ? 14.967 5.207 -25.077 1.00 84.75 86 ALA A CA 1
ATOM 677 C C . ALA A 1 86 ? 13.833 5.474 -24.061 1.00 84.75 86 ALA A C 1
ATOM 679 O O . ALA A 1 86 ? 13.278 6.576 -24.056 1.00 84.75 86 ALA A O 1
ATOM 680 N N . ASP A 1 87 ? 13.472 4.512 -23.200 1.00 88.94 87 ASP A N 1
ATOM 681 C CA . ASP A 1 87 ? 12.411 4.693 -22.208 1.00 88.94 87 ASP A CA 1
ATOM 682 C C . ASP A 1 87 ? 12.803 5.786 -21.185 1.00 88.94 87 ASP A C 1
ATOM 684 O O . ASP A 1 87 ? 13.814 5.669 -20.478 1.00 88.94 87 ASP A O 1
ATOM 688 N N . PRO A 1 88 ? 12.010 6.867 -21.049 1.00 89.81 88 PRO A N 1
ATOM 689 C CA . PRO A 1 88 ? 12.318 7.953 -20.124 1.00 89.81 88 PRO A CA 1
ATOM 690 C C . PRO A 1 88 ? 12.320 7.511 -18.652 1.00 89.81 88 PRO A C 1
ATOM 692 O O . PRO A 1 88 ? 13.021 8.110 -17.830 1.00 89.81 88 PRO A O 1
ATOM 695 N N . GLN A 1 89 ? 11.553 6.479 -18.290 1.00 88.56 89 GLN A N 1
ATOM 696 C CA . GLN A 1 89 ? 11.572 5.906 -16.946 1.00 88.56 89 GLN A CA 1
ATOM 697 C C . GLN A 1 89 ? 12.864 5.133 -16.687 1.00 88.56 89 GLN A C 1
ATOM 699 O O . GLN A 1 89 ? 13.436 5.273 -15.603 1.00 88.56 89 GLN A O 1
ATOM 704 N N . LEU A 1 90 ? 13.364 4.395 -17.682 1.00 90.12 90 LEU A N 1
ATOM 705 C CA . LEU A 1 90 ? 14.662 3.728 -17.599 1.00 90.12 90 LEU A CA 1
ATOM 706 C C . LEU A 1 90 ? 15.790 4.754 -17.430 1.00 90.12 90 LEU A C 1
ATOM 708 O O . LEU A 1 90 ? 16.576 4.649 -16.489 1.00 90.12 90 LEU A O 1
ATOM 712 N N . ALA A 1 91 ? 15.828 5.793 -18.269 1.00 91.19 91 ALA A N 1
ATOM 713 C CA . ALA A 1 91 ? 16.834 6.853 -18.177 1.00 91.19 91 ALA A CA 1
ATOM 714 C C . ALA A 1 91 ? 16.835 7.535 -16.795 1.00 91.19 91 ALA A C 1
ATOM 716 O O . ALA A 1 91 ? 17.889 7.784 -16.197 1.00 91.19 91 ALA A O 1
ATOM 717 N N . ARG A 1 92 ? 15.642 7.789 -16.241 1.00 93.06 92 ARG A N 1
ATOM 718 C CA . ARG A 1 92 ? 15.489 8.340 -14.891 1.00 93.06 92 ARG A CA 1
ATOM 719 C C . ARG A 1 92 ? 16.024 7.391 -13.821 1.00 93.06 92 ARG A C 1
ATOM 721 O O . ARG A 1 92 ? 16.701 7.851 -12.903 1.00 93.06 92 ARG A O 1
ATOM 728 N N . ALA A 1 93 ? 15.716 6.099 -13.911 1.00 93.50 93 ALA A N 1
ATOM 729 C CA . ALA A 1 93 ? 16.182 5.103 -12.952 1.00 93.50 93 ALA A CA 1
ATOM 730 C C . ALA A 1 93 ? 17.713 4.982 -12.966 1.00 93.50 93 ALA A C 1
ATOM 732 O O . ALA A 1 93 ? 18.336 5.035 -11.908 1.00 93.50 93 ALA A O 1
ATOM 733 N N . LEU A 1 94 ? 18.319 4.916 -14.155 1.00 93.69 94 LEU A N 1
ATOM 734 C CA . LEU A 1 94 ? 19.772 4.881 -14.330 1.00 93.69 94 LEU A CA 1
ATOM 735 C C . LEU A 1 94 ? 20.445 6.116 -13.718 1.00 93.69 94 LEU A C 1
ATOM 737 O O . LEU A 1 94 ? 21.392 5.983 -12.949 1.00 93.69 94 LEU A O 1
ATOM 741 N N . THR A 1 95 ? 19.884 7.306 -13.953 1.00 94.50 95 THR A N 1
ATOM 742 C CA . THR A 1 95 ? 20.380 8.561 -13.362 1.00 94.50 95 THR A CA 1
ATOM 743 C C . THR A 1 95 ? 20.327 8.540 -11.834 1.00 94.50 95 THR A C 1
ATOM 745 O O . THR A 1 95 ? 21.290 8.920 -11.174 1.00 94.50 95 THR A O 1
ATOM 748 N N . LEU A 1 96 ? 19.210 8.088 -11.255 1.00 94.56 96 LEU A N 1
ATOM 749 C CA . LEU A 1 96 ? 19.044 8.015 -9.799 1.00 94.56 96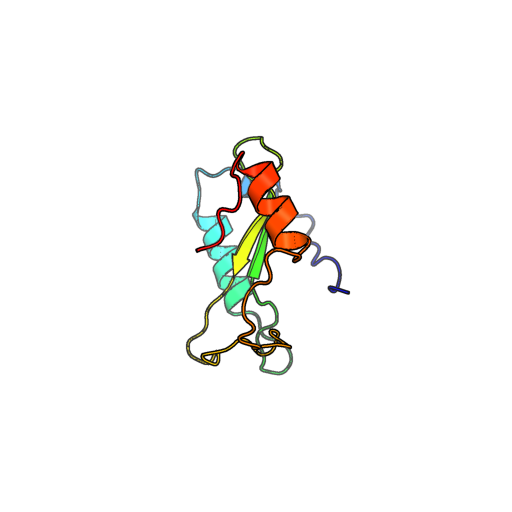 LEU A CA 1
ATOM 750 C C . LEU A 1 96 ? 20.027 7.042 -9.141 1.00 94.56 96 LEU A C 1
ATOM 752 O O . LEU A 1 96 ? 20.404 7.241 -7.989 1.00 94.56 96 LEU A O 1
ATOM 756 N N . LEU A 1 97 ? 20.419 5.997 -9.866 1.00 94.38 97 LEU A N 1
ATOM 757 C CA . LEU A 1 97 ? 21.308 4.947 -9.381 1.00 94.38 97 LEU A CA 1
ATOM 758 C C . LEU A 1 97 ? 22.778 5.179 -9.768 1.00 94.38 97 LEU A C 1
ATOM 760 O O . LEU A 1 97 ? 23.636 4.418 -9.329 1.00 94.38 97 LEU A O 1
ATOM 764 N N . GLY A 1 98 ? 23.078 6.211 -10.566 1.00 94.69 98 GLY A N 1
ATOM 765 C CA . GLY A 1 98 ? 24.425 6.478 -11.080 1.00 94.69 98 GLY A CA 1
ATOM 766 C C . GLY A 1 98 ? 24.934 5.391 -12.030 1.00 94.69 98 GLY A C 1
ATOM 767 O O . GLY A 1 98 ? 26.121 5.074 -12.020 1.00 94.69 98 GLY A O 1
ATOM 768 N N . LEU A 1 99 ? 24.031 4.784 -12.801 1.00 93.00 99 LEU A N 1
ATOM 769 C CA . LEU A 1 99 ? 24.319 3.692 -13.726 1.00 93.00 99 LEU A CA 1
ATOM 770 C C . LEU A 1 99 ? 24.277 4.176 -15.176 1.00 93.00 99 LEU A C 1
ATOM 772 O O . LEU A 1 99 ? 23.556 5.115 -15.511 1.00 93.00 99 LEU A O 1
ATOM 776 N N . GLU A 1 100 ? 25.001 3.476 -16.044 1.00 87.75 100 GLU A N 1
ATOM 777 C CA . GLU A 1 100 ? 24.979 3.684 -17.492 1.00 87.75 100 GLU A CA 1
ATOM 778 C C . GLU A 1 100 ? 24.434 2.439 -18.192 1.00 87.75 100 GLU A C 1
ATOM 780 O O . GLU A 1 100 ? 24.639 1.309 -17.742 1.00 87.75 100 GLU A O 1
ATOM 785 N N . TRP A 1 101 ? 23.708 2.648 -19.290 1.00 84.12 101 TRP A N 1
ATOM 786 C CA . TRP A 1 101 ? 23.197 1.554 -20.103 1.00 84.12 101 TRP A CA 1
ATOM 787 C C . TRP A 1 101 ? 24.273 1.067 -21.073 1.00 84.12 101 TRP A C 1
ATOM 789 O O . TRP A 1 101 ? 24.712 1.825 -21.939 1.00 84.12 101 TRP A O 1
ATOM 799 N N . THR A 1 102 ? 24.635 -0.211 -20.982 1.00 82.31 102 THR A N 1
ATOM 800 C CA . THR A 1 102 ? 25.509 -0.865 -21.962 1.00 82.31 102 THR A CA 1
ATOM 801 C C . THR A 1 102 ? 24.650 -1.757 -22.857 1.00 82.31 102 THR A C 1
ATOM 803 O O . THR A 1 102 ? 24.141 -2.770 -22.370 1.00 82.31 102 THR A O 1
ATOM 806 N N . PRO A 1 103 ? 24.442 -1.414 -24.140 1.00 73.38 103 PRO A N 1
ATOM 807 C CA . PRO A 1 103 ? 23.792 -2.333 -25.064 1.00 73.38 103 PRO A CA 1
ATOM 808 C C . PRO A 1 103 ? 24.663 -3.586 -25.251 1.00 73.38 103 PRO A C 1
ATOM 810 O O . PRO A 1 103 ? 25.893 -3.498 -25.206 1.00 73.38 103 PRO A O 1
ATOM 813 N N . ALA A 1 104 ? 24.012 -4.739 -25.416 1.00 63.09 104 ALA A N 1
ATOM 814 C CA . ALA A 1 104 ? 24.667 -6.012 -25.721 1.00 63.09 104 ALA A CA 1
ATOM 815 C C . ALA A 1 104 ? 25.159 -6.073 -27.174 1.00 63.09 104 ALA A C 1
ATOM 817 O O . ALA A 1 104 ? 24.499 -5.458 -28.045 1.00 63.09 104 ALA A O 1
#

pLDDT: mean 77.37, std 15.24, range [29.81, 94.69]

Secondary structure (DSSP, 8-state):
-PPP-----TT--HHHHH-SS-HHHHHHHHHHHHH-EETTEES-SEEEEE-TTSS-PEEEEEPP-TTS-SS-TT----------TT-HHHHHHHHHHT------

Foldseek 3Di:
DDDDDDDDDPPDDPVVVLPPPPCPVVVVVQVVQLPDDDPNHRPDQWDWDADSPPPRDIDIDGDDDPPADPDHPPPPDPDDDPDDPPDPVVVVVCVVVVHDDDDD

Radius of gyration: 19.69 Å; chains: 1; bounding box: 48×28×48 Å

Sequence (104 aa):
MWPRRTTLTRDLDTAALRDGRPRGLTQAISRWLYALTHHGQAAVDGIESDSRHGDQLRMRALYERAADPDISPHIDVVDHCPIDAADPQLARALTLLGLEWTPA